Protein AF-A0A3E4GP93-F1 (afdb_monomer)

Structure (mmCIF, N/CA/C/O backbone):
data_AF-A0A3E4GP93-F1
#
_entry.id   AF-A0A3E4GP93-F1
#
loop_
_atom_site.group_PDB
_atom_site.id
_atom_site.type_symbol
_atom_site.label_atom_id
_atom_site.label_alt_id
_atom_site.label_comp_id
_atom_site.label_asym_id
_atom_site.label_entity_id
_atom_site.label_seq_id
_atom_site.pdbx_PDB_ins_code
_atom_site.Cartn_x
_atom_site.Cartn_y
_atom_site.Cartn_z
_atom_site.occupancy
_atom_site.B_iso_or_equiv
_atom_site.auth_seq_id
_atom_site.auth_comp_id
_atom_site.auth_asym_id
_atom_site.auth_atom_id
_atom_site.pdbx_PDB_model_num
ATOM 1 N N . MET A 1 1 ? 20.539 12.066 -4.540 1.00 48.91 1 MET A N 1
ATOM 2 C CA . MET A 1 1 ? 20.597 12.192 -6.010 1.00 48.91 1 MET A CA 1
ATOM 3 C C . MET A 1 1 ? 19.200 12.571 -6.482 1.00 48.91 1 MET A C 1
ATOM 5 O O . MET A 1 1 ? 18.353 11.714 -6.685 1.00 48.91 1 MET A O 1
ATOM 9 N N . SER A 1 2 ? 18.897 13.866 -6.437 1.00 42.44 2 SER A N 1
ATOM 10 C CA . SER A 1 2 ? 17.552 14.426 -6.623 1.00 42.44 2 SER A CA 1
ATOM 11 C C . SER A 1 2 ? 17.251 14.642 -8.110 1.00 42.44 2 SER A C 1
ATOM 13 O O . SER A 1 2 ? 18.160 14.913 -8.890 1.00 42.44 2 SER A O 1
ATOM 15 N N . ALA A 1 3 ? 15.974 14.540 -8.501 1.00 51.44 3 ALA A N 1
ATOM 16 C CA . ALA A 1 3 ? 15.493 14.617 -9.890 1.00 51.44 3 ALA A CA 1
ATOM 17 C C . ALA A 1 3 ? 15.992 15.847 -10.680 1.00 51.44 3 ALA A C 1
ATOM 19 O O . ALA A 1 3 ? 16.136 15.786 -11.900 1.00 51.44 3 ALA A O 1
ATOM 20 N N . SER A 1 4 ? 16.333 16.935 -9.987 1.00 55.56 4 SER A N 1
ATOM 21 C CA . SER A 1 4 ? 16.946 18.130 -10.572 1.00 55.56 4 SER A CA 1
ATOM 22 C C . SER A 1 4 ? 18.322 17.871 -11.202 1.00 55.56 4 SER A C 1
ATOM 24 O O . SER A 1 4 ? 18.637 18.466 -12.228 1.00 55.56 4 SER A O 1
ATOM 26 N N . GLN A 1 5 ? 19.127 16.952 -10.658 1.00 62.28 5 GLN A N 1
ATOM 27 C CA . GLN A 1 5 ? 20.460 16.628 -11.189 1.00 62.28 5 GLN A CA 1
ATOM 28 C C . GLN A 1 5 ? 20.389 15.836 -12.503 1.00 62.28 5 GLN A C 1
ATOM 30 O O . GLN A 1 5 ? 21.219 16.029 -13.389 1.00 62.28 5 GLN A O 1
ATOM 35 N N . ILE A 1 6 ? 19.358 14.998 -12.659 1.00 60.53 6 ILE A N 1
ATOM 36 C CA . ILE A 1 6 ? 19.115 14.207 -13.875 1.00 60.53 6 ILE A CA 1
ATOM 37 C C . ILE A 1 6 ? 18.751 15.136 -15.040 1.00 60.53 6 ILE A C 1
ATOM 39 O O . ILE A 1 6 ? 19.217 14.940 -16.160 1.00 60.53 6 ILE A O 1
ATOM 43 N N . MET A 1 7 ? 17.971 16.186 -14.765 1.00 60.59 7 MET A N 1
ATOM 44 C CA . MET A 1 7 ? 17.529 17.141 -15.783 1.00 60.59 7 MET A CA 1
ATOM 45 C C . MET A 1 7 ? 18.685 17.997 -16.318 1.00 60.59 7 MET A C 1
ATOM 47 O O . MET A 1 7 ? 18.758 18.250 -17.516 1.00 60.59 7 MET A O 1
ATOM 51 N N . ILE A 1 8 ? 19.635 18.373 -15.456 1.00 64.06 8 ILE A N 1
ATOM 5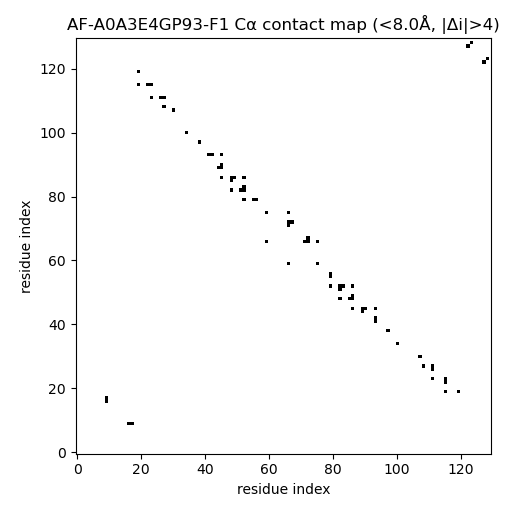2 C CA . ILE A 1 8 ? 20.819 19.155 -15.847 1.00 64.06 8 ILE A CA 1
ATOM 53 C C . ILE A 1 8 ? 21.776 18.312 -16.711 1.00 64.06 8 ILE A C 1
ATOM 55 O O . ILE A 1 8 ? 22.261 18.790 -17.737 1.00 64.06 8 ILE A O 1
ATOM 59 N N . MET A 1 9 ? 21.993 17.036 -16.362 1.00 58.12 9 MET A N 1
ATOM 60 C CA . MET A 1 9 ? 22.765 16.113 -17.209 1.00 58.12 9 MET A CA 1
ATOM 61 C C . MET A 1 9 ? 22.076 15.837 -18.555 1.00 58.12 9 MET A C 1
ATOM 63 O O . MET A 1 9 ? 22.752 15.783 -19.580 1.00 58.12 9 MET A O 1
ATOM 67 N N . ALA A 1 10 ? 20.745 15.723 -18.580 1.00 54.66 10 ALA A N 1
ATOM 68 C CA . ALA A 1 10 ? 19.983 15.466 -19.803 1.00 54.66 10 ALA A CA 1
ATOM 69 C C . ALA A 1 10 ? 20.086 16.598 -20.842 1.00 54.66 10 ALA A C 1
ATOM 71 O O . ALA A 1 10 ? 20.098 16.320 -22.038 1.00 54.66 10 ALA A O 1
ATOM 72 N N . PHE A 1 11 ? 20.214 17.859 -20.413 1.00 55.06 11 PHE A N 1
ATOM 73 C CA . PHE A 1 11 ? 20.343 19.002 -21.329 1.00 55.06 11 PHE A CA 1
ATOM 74 C C . PHE A 1 11 ? 21.732 19.150 -21.972 1.00 55.06 11 PHE A C 1
ATOM 76 O O . PHE A 1 11 ? 21.871 19.892 -22.940 1.00 55.06 11 PHE A O 1
ATOM 83 N N . THR A 1 12 ? 22.754 18.447 -21.473 1.00 52.09 12 THR A N 1
ATOM 84 C CA . THR A 1 12 ? 24.146 18.614 -21.941 1.00 52.09 12 THR A CA 1
ATOM 85 C C . THR A 1 12 ? 24.546 17.579 -23.001 1.00 52.09 12 THR A C 1
ATOM 87 O O . THR A 1 12 ? 25.579 17.713 -23.652 1.00 52.09 12 THR A O 1
ATOM 90 N N . ILE A 1 13 ? 23.734 16.540 -23.222 1.00 53.81 13 ILE A N 1
ATOM 91 C CA . ILE A 1 13 ? 24.113 15.397 -24.057 1.00 53.81 13 ILE A CA 1
ATOM 92 C C . ILE A 1 13 ? 23.205 15.352 -25.291 1.00 53.81 13 ILE A C 1
ATOM 94 O O . ILE A 1 13 ? 22.045 14.997 -25.176 1.00 53.81 13 ILE A O 1
ATOM 98 N N . ASN A 1 14 ? 23.751 15.764 -26.443 1.00 55.56 14 ASN A N 1
ATOM 99 C CA . ASN A 1 14 ? 23.386 15.501 -27.852 1.00 55.56 14 ASN A CA 1
ATOM 100 C C . ASN A 1 14 ? 21.971 14.968 -28.218 1.00 55.56 14 ASN A C 1
ATOM 102 O O . ASN A 1 14 ? 21.422 14.086 -27.572 1.00 55.56 14 ASN A O 1
ATOM 106 N N . PHE A 1 15 ? 21.454 15.354 -29.398 1.00 52.94 15 PHE A N 1
ATOM 107 C CA . PHE A 1 15 ? 20.185 14.901 -30.034 1.00 52.94 15 PHE A CA 1
ATOM 108 C C . PHE A 1 15 ? 19.886 13.380 -29.934 1.00 52.94 15 PHE A C 1
ATOM 110 O O . PHE A 1 15 ? 18.732 12.955 -29.926 1.00 52.94 15 PHE A O 1
ATOM 117 N N . LYS A 1 16 ? 20.930 12.556 -29.787 1.00 53.00 16 LYS A N 1
ATOM 118 C CA . LYS A 1 16 ? 20.879 11.106 -29.550 1.00 53.00 16 LYS A CA 1
ATOM 119 C C . LYS A 1 16 ? 20.292 10.721 -28.172 1.00 53.00 16 LYS A C 1
ATOM 121 O O . LYS A 1 16 ? 19.534 9.759 -28.102 1.00 53.00 16 LYS A O 1
ATOM 126 N N . CYS A 1 17 ? 20.554 11.468 -27.092 1.00 54.19 17 CYS A N 1
ATOM 127 C CA . CYS A 1 17 ? 19.912 11.239 -25.787 1.00 54.19 17 CYS A CA 1
ATOM 128 C C . CYS A 1 17 ? 18.444 11.669 -25.784 1.00 54.19 17 CYS A C 1
ATOM 130 O O . CYS A 1 17 ? 17.622 10.995 -25.167 1.00 54.19 17 CYS A O 1
ATOM 132 N N . ALA A 1 18 ? 18.091 12.729 -26.515 1.00 61.25 18 ALA A N 1
ATOM 133 C CA . ALA A 1 18 ? 16.710 13.202 -26.608 1.00 61.25 18 ALA A CA 1
ATOM 134 C C . ALA A 1 18 ? 15.753 12.105 -27.114 1.00 61.25 18 ALA A C 1
ATOM 136 O O . ALA A 1 18 ? 14.671 11.928 -26.560 1.00 61.25 18 ALA A O 1
ATOM 137 N N . LEU A 1 19 ? 16.170 11.302 -28.099 1.00 61.19 19 LEU A N 1
ATOM 138 C CA . LEU A 1 19 ? 15.347 10.221 -28.654 1.00 61.19 19 LEU A CA 1
ATOM 139 C C . LEU A 1 19 ? 15.160 9.051 -27.668 1.00 61.19 19 LEU A C 1
ATOM 141 O O . LEU A 1 19 ? 14.076 8.474 -27.584 1.00 61.19 19 LEU A O 1
ATOM 145 N N . VAL A 1 20 ? 16.174 8.761 -26.846 1.00 64.62 20 VAL A N 1
ATOM 146 C CA . VAL A 1 20 ? 16.075 7.787 -25.744 1.00 64.62 20 VAL A CA 1
ATOM 147 C C . VAL A 1 20 ? 15.072 8.264 -24.690 1.00 64.62 20 VAL A C 1
ATOM 149 O O . VAL A 1 20 ? 14.225 7.483 -24.257 1.00 64.62 20 VAL A O 1
ATOM 152 N N . PHE A 1 21 ? 15.098 9.550 -24.326 1.00 67.00 21 PHE A N 1
ATOM 153 C CA . PHE A 1 21 ? 14.121 10.132 -23.402 1.00 67.00 21 PHE A CA 1
ATOM 154 C C . PHE A 1 21 ? 12.689 10.076 -23.952 1.00 67.00 21 PHE A C 1
ATOM 156 O O . PHE A 1 21 ? 11.773 9.741 -23.202 1.00 67.00 21 PHE A O 1
ATOM 163 N N . VAL A 1 22 ? 12.490 10.313 -25.253 1.00 71.75 22 VAL A N 1
ATOM 164 C CA . VAL A 1 22 ? 11.164 10.254 -25.900 1.00 71.75 22 VAL A CA 1
ATOM 165 C C . VAL A 1 22 ? 10.509 8.872 -25.779 1.00 71.75 22 VAL A C 1
ATOM 167 O O . VAL A 1 22 ? 9.287 8.798 -25.706 1.00 71.75 22 VAL A O 1
ATOM 170 N N . VAL A 1 23 ? 11.283 7.783 -25.704 1.00 70.62 23 VAL A N 1
ATOM 171 C CA . VAL A 1 23 ? 10.751 6.417 -25.522 1.00 70.62 23 VAL A CA 1
ATOM 172 C C . VAL A 1 23 ? 10.730 5.995 -24.047 1.00 70.62 23 VAL A C 1
ATOM 174 O O . VAL A 1 23 ? 9.778 5.353 -23.601 1.00 70.62 23 VAL A O 1
ATOM 177 N N . ALA A 1 24 ? 11.743 6.376 -23.265 1.00 72.81 24 ALA A N 1
ATOM 178 C CA . ALA A 1 24 ? 11.837 6.034 -21.844 1.00 72.81 24 ALA A CA 1
ATOM 179 C C . ALA A 1 24 ? 10.717 6.672 -21.011 1.00 72.81 24 ALA A C 1
ATOM 181 O O . ALA A 1 24 ? 10.131 6.014 -20.151 1.00 72.81 24 ALA A O 1
ATOM 182 N N . ILE A 1 25 ? 10.411 7.947 -21.273 1.00 76.69 25 ILE A N 1
ATOM 183 C CA . ILE A 1 25 ? 9.404 8.715 -20.532 1.00 76.69 25 ILE A CA 1
ATOM 184 C C . ILE A 1 25 ? 8.017 8.064 -20.618 1.00 76.69 25 ILE A C 1
ATOM 186 O O . ILE A 1 25 ? 7.464 7.765 -19.560 1.00 76.69 25 ILE A O 1
ATOM 190 N N . PRO A 1 26 ? 7.440 7.791 -21.807 1.00 80.75 26 PRO A N 1
ATOM 191 C CA . PRO A 1 26 ? 6.123 7.167 -21.885 1.00 80.75 26 PRO A CA 1
ATOM 192 C C . PRO A 1 26 ? 6.109 5.757 -21.287 1.00 80.75 26 PRO A C 1
ATOM 194 O O . PRO A 1 26 ? 5.128 5.386 -20.649 1.00 80.75 26 PRO A O 1
ATOM 197 N N . LEU A 1 27 ? 7.197 4.991 -21.412 1.00 79.00 27 LEU A N 1
ATOM 198 C CA . LEU A 1 27 ? 7.285 3.656 -20.820 1.00 79.00 27 LEU A CA 1
ATOM 199 C C . LEU A 1 27 ? 7.222 3.696 -19.284 1.00 79.00 27 LEU A C 1
ATOM 201 O O . LEU A 1 27 ? 6.450 2.955 -18.672 1.00 79.00 27 LEU A O 1
ATOM 205 N N . LEU A 1 28 ? 7.990 4.593 -18.659 1.00 78.00 28 LEU A N 1
ATOM 206 C CA . LEU A 1 28 ? 7.932 4.808 -17.212 1.00 78.00 28 LEU A CA 1
ATOM 207 C C . LEU A 1 28 ? 6.572 5.363 -16.784 1.00 78.00 28 LEU A C 1
ATOM 209 O O . LEU A 1 28 ? 6.023 4.928 -15.773 1.00 78.00 28 LEU A O 1
ATOM 213 N N . PHE A 1 29 ? 6.004 6.278 -17.569 1.00 83.94 29 PHE A N 1
ATOM 214 C CA . PHE A 1 29 ? 4.704 6.879 -17.291 1.00 83.94 29 PHE A CA 1
ATOM 215 C C . PHE A 1 29 ? 3.589 5.826 -17.237 1.00 83.94 29 PHE A C 1
ATOM 217 O O . PHE A 1 29 ? 2.809 5.808 -16.285 1.00 83.94 29 PHE A O 1
ATOM 224 N N . VAL A 1 30 ? 3.560 4.892 -18.194 1.00 86.31 30 VAL A N 1
ATOM 225 C CA . VAL A 1 30 ? 2.607 3.769 -18.201 1.00 86.31 30 VAL A CA 1
ATOM 226 C C . VAL A 1 30 ? 2.779 2.889 -16.962 1.00 86.31 30 VAL A C 1
ATOM 228 O O . VAL A 1 30 ? 1.789 2.544 -16.316 1.00 86.31 30 VAL A O 1
ATOM 231 N N . GLY A 1 31 ? 4.018 2.563 -16.584 1.00 84.25 31 GLY A N 1
ATOM 232 C CA . GLY A 1 31 ? 4.286 1.756 -15.393 1.00 84.25 31 GLY A CA 1
ATOM 233 C C . GLY A 1 31 ? 3.830 2.425 -14.094 1.00 84.25 31 GLY A C 1
ATOM 234 O O . GLY A 1 31 ? 3.201 1.785 -13.251 1.00 84.25 31 GLY A O 1
ATOM 235 N N . VAL A 1 32 ? 4.080 3.728 -13.951 1.00 84.75 32 VAL A N 1
ATOM 236 C CA . VAL A 1 32 ? 3.645 4.508 -12.783 1.00 84.75 32 VAL A CA 1
ATOM 237 C C . VAL A 1 32 ? 2.120 4.612 -12.725 1.00 84.75 32 VAL A C 1
ATOM 239 O O . VAL A 1 32 ? 1.543 4.404 -11.658 1.00 84.75 32 VAL A O 1
ATOM 242 N N . ILE A 1 33 ? 1.448 4.861 -13.856 1.00 88.75 33 ILE A N 1
ATOM 243 C CA . ILE A 1 33 ? -0.022 4.862 -13.920 1.00 88.75 33 ILE A CA 1
ATOM 244 C C . ILE A 1 33 ? -0.580 3.507 -13.495 1.00 88.75 33 ILE A C 1
ATOM 246 O O . ILE A 1 33 ? -1.497 3.461 -12.678 1.00 88.75 33 ILE A O 1
ATOM 250 N N . PHE A 1 34 ? -0.015 2.411 -14.001 1.00 86.50 34 PHE A N 1
ATOM 251 C CA . PHE A 1 34 ? -0.457 1.067 -13.643 1.00 86.50 34 PHE A CA 1
ATOM 252 C C . PHE A 1 34 ? -0.365 0.822 -12.130 1.00 86.50 34 PHE A C 1
ATOM 254 O O . PHE A 1 34 ? -1.329 0.372 -11.513 1.00 86.50 34 PHE A O 1
ATOM 261 N N . ILE A 1 35 ? 0.756 1.202 -11.508 1.00 85.25 35 ILE A N 1
ATOM 262 C CA . ILE A 1 35 ? 0.945 1.090 -10.055 1.00 85.25 35 ILE A CA 1
ATOM 263 C C . ILE A 1 35 ? -0.077 1.944 -9.300 1.00 85.25 35 ILE A C 1
ATOM 265 O O . ILE A 1 35 ? -0.690 1.470 -8.344 1.00 85.25 35 ILE A O 1
ATOM 269 N N . MET A 1 36 ? -0.294 3.191 -9.725 1.00 86.19 36 MET A N 1
ATOM 270 C CA . MET A 1 36 ? -1.259 4.084 -9.079 1.00 86.19 36 MET A CA 1
ATOM 271 C C . MET A 1 36 ? -2.687 3.543 -9.161 1.00 86.19 36 MET A C 1
ATOM 273 O O . MET A 1 36 ? -3.401 3.558 -8.158 1.00 86.19 36 MET A O 1
ATOM 277 N N . LEU A 1 37 ? -3.094 3.018 -10.320 1.00 88.12 37 LEU A N 1
ATOM 278 C CA . LEU A 1 37 ? -4.427 2.448 -10.520 1.00 88.12 37 LEU A CA 1
ATOM 279 C C . LEU A 1 37 ? -4.701 1.246 -9.611 1.00 88.12 37 LEU A C 1
ATOM 281 O O . LEU A 1 37 ? -5.851 1.032 -9.242 1.00 88.12 37 LEU A O 1
ATOM 285 N N . VAL A 1 38 ? -3.673 0.488 -9.222 1.00 85.75 38 VAL A N 1
ATOM 286 C CA . VAL A 1 38 ? -3.812 -0.660 -8.313 1.00 85.75 38 VAL A CA 1
ATOM 287 C C . VAL A 1 38 ? -3.697 -0.240 -6.845 1.00 85.75 38 VAL A C 1
ATOM 289 O O . VAL A 1 38 ? -4.528 -0.635 -6.025 1.00 85.75 38 VAL A O 1
ATOM 292 N N . SER A 1 39 ? -2.709 0.587 -6.496 1.00 84.19 39 SER A N 1
ATOM 293 C CA . SER A 1 39 ? -2.453 0.988 -5.106 1.00 84.19 39 SER A CA 1
ATOM 294 C C . SER A 1 39 ? -3.546 1.883 -4.533 1.00 84.19 39 SER A C 1
ATOM 296 O O . SER A 1 39 ? -4.024 1.640 -3.426 1.00 84.19 39 SER A O 1
ATOM 298 N N . ILE A 1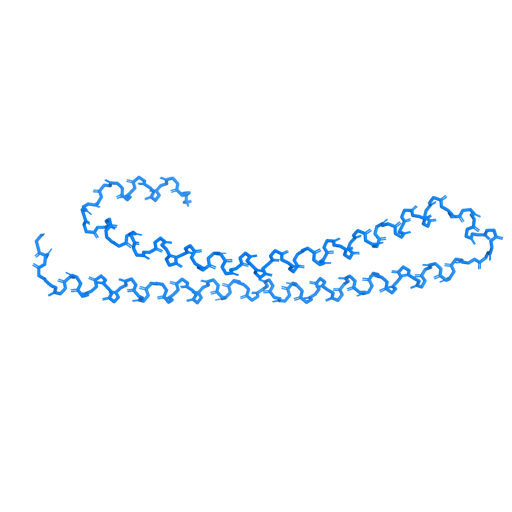 40 ? -3.975 2.911 -5.272 1.00 88.75 40 ILE A N 1
ATOM 299 C CA . ILE A 1 40 ? -4.951 3.897 -4.784 1.00 88.75 40 ILE A CA 1
ATOM 300 C C . ILE A 1 40 ? -6.263 3.245 -4.311 1.00 88.75 40 ILE A C 1
ATOM 302 O O . ILE A 1 40 ? -6.685 3.537 -3.188 1.00 88.75 40 ILE A O 1
ATOM 306 N N . PRO A 1 41 ? -6.939 2.371 -5.087 1.00 89.69 41 PRO A N 1
ATOM 307 C CA . PRO A 1 41 ? -8.178 1.753 -4.619 1.00 89.69 41 PRO A CA 1
ATOM 308 C C . PRO A 1 41 ? -7.957 0.823 -3.421 1.00 89.69 41 PRO A C 1
ATOM 310 O O . PRO A 1 41 ? -8.841 0.715 -2.572 1.00 89.69 41 PRO A O 1
ATOM 313 N N . LEU A 1 42 ? -6.792 0.179 -3.315 1.00 87.50 42 LEU A N 1
ATOM 314 C CA . LEU A 1 42 ? -6.449 -0.667 -2.173 1.00 87.50 42 LEU A CA 1
ATOM 315 C C . LEU A 1 42 ? -6.323 0.147 -0.882 1.00 87.50 42 LEU A C 1
ATOM 317 O O . LEU A 1 42 ? -6.961 -0.179 0.119 1.00 87.50 42 LEU A O 1
ATOM 321 N N . PHE A 1 43 ? -5.568 1.245 -0.927 1.00 86.94 43 PHE A N 1
ATOM 322 C CA . PHE A 1 43 ? -5.422 2.146 0.215 1.00 86.94 43 PHE A CA 1
ATOM 323 C C . PHE A 1 43 ? -6.746 2.818 0.594 1.00 86.94 43 PHE A C 1
ATOM 325 O O . PHE A 1 43 ? -7.028 2.967 1.781 1.00 86.94 43 PHE A O 1
ATOM 332 N N . LYS A 1 44 ? -7.612 3.138 -0.379 1.00 91.19 44 LYS A N 1
ATOM 333 C CA . LYS A 1 44 ? -8.968 3.641 -0.096 1.00 91.19 44 LYS A CA 1
ATOM 334 C C . LYS A 1 44 ? -9.821 2.646 0.695 1.00 91.19 44 LYS A C 1
ATOM 336 O O . LYS A 1 44 ? -10.549 3.062 1.590 1.00 91.19 44 LYS A O 1
ATOM 341 N N . LYS A 1 45 ? -9.733 1.340 0.408 1.00 90.50 45 LYS A N 1
ATOM 342 C CA . LYS A 1 45 ? -10.465 0.310 1.172 1.00 90.50 45 LYS A CA 1
ATOM 343 C C . LYS A 1 45 ? -10.005 0.240 2.628 1.00 90.50 45 LYS A C 1
ATOM 345 O O . LYS A 1 45 ? -10.837 0.118 3.520 1.00 90.50 45 LYS A O 1
ATOM 350 N N . VAL A 1 46 ? -8.697 0.344 2.861 1.00 91.81 46 VAL A N 1
ATOM 351 C CA . VAL A 1 46 ? -8.122 0.394 4.214 1.00 91.81 46 VAL A CA 1
ATOM 352 C C . VAL A 1 46 ? -8.588 1.644 4.960 1.00 91.81 46 VAL A C 1
ATOM 354 O O . VAL A 1 46 ? -9.016 1.536 6.105 1.00 91.81 46 VAL A O 1
ATOM 357 N N . GLN A 1 47 ? -8.565 2.810 4.306 1.00 91.25 47 GLN A N 1
ATOM 358 C CA . GLN A 1 47 ? -9.052 4.063 4.896 1.00 91.25 47 GLN A CA 1
ATOM 359 C C . GLN A 1 47 ? -10.534 3.972 5.282 1.00 91.25 47 GLN A C 1
ATOM 361 O O . GLN A 1 47 ? -10.874 4.258 6.421 1.00 91.25 47 GLN A O 1
ATOM 366 N N . ALA A 1 48 ? -11.398 3.466 4.398 1.00 93.00 48 ALA A N 1
ATOM 367 C CA . ALA A 1 48 ? -12.821 3.304 4.706 1.00 93.00 48 ALA A CA 1
ATOM 368 C C . ALA A 1 48 ? -13.077 2.348 5.891 1.00 93.00 48 ALA A C 1
ATOM 370 O O . ALA A 1 48 ? -13.981 2.573 6.696 1.00 93.00 48 ALA A O 1
ATOM 371 N N . ALA A 1 49 ? -12.282 1.281 6.020 1.00 89.94 49 ALA A N 1
ATOM 372 C CA . ALA A 1 49 ? -12.365 0.374 7.164 1.00 89.94 49 ALA A CA 1
ATOM 373 C C . ALA A 1 49 ? -11.886 1.041 8.469 1.00 89.94 49 ALA A C 1
ATOM 375 O O . ALA A 1 49 ? -12.505 0.845 9.514 1.00 89.94 49 ALA A O 1
ATOM 376 N N . LEU A 1 50 ? -10.837 1.868 8.407 1.00 92.00 50 LEU A N 1
ATOM 377 C CA . LEU A 1 50 ? -10.377 2.696 9.528 1.00 92.00 50 LEU A CA 1
ATOM 378 C C . LEU A 1 50 ? -11.445 3.700 9.968 1.00 92.00 50 LEU A C 1
ATOM 380 O O . LEU A 1 50 ? -11.730 3.807 11.161 1.00 92.00 50 LEU A O 1
ATOM 384 N N . ASP A 1 51 ? -12.074 4.394 9.023 1.00 94.12 51 ASP A N 1
ATOM 385 C CA . ASP A 1 51 ? -13.143 5.358 9.302 1.00 94.12 51 ASP A CA 1
ATOM 386 C C . ASP A 1 51 ? -14.331 4.683 10.000 1.00 94.12 51 ASP A C 1
ATOM 388 O O . ASP A 1 51 ? -14.889 5.221 10.955 1.00 94.12 51 ASP A O 1
ATOM 392 N N . ARG A 1 52 ? -14.674 3.452 9.596 1.00 91.38 52 ARG A N 1
ATOM 393 C CA . ARG A 1 52 ? -15.716 2.661 10.264 1.00 91.38 52 ARG A CA 1
ATOM 394 C C . ARG A 1 52 ? -15.348 2.322 11.709 1.00 91.38 52 ARG A C 1
ATOM 396 O O . ARG A 1 52 ? -16.159 2.550 12.603 1.00 91.38 52 ARG A O 1
ATOM 403 N N . VAL A 1 53 ? -14.145 1.795 11.944 1.00 91.94 53 VAL A N 1
ATOM 404 C CA . VAL A 1 53 ? -13.679 1.424 13.294 1.00 91.94 53 VAL A CA 1
ATOM 405 C C . VAL A 1 53 ? -13.625 2.652 14.203 1.00 91.94 53 VAL A C 1
ATOM 407 O O . VAL A 1 53 ? -14.146 2.621 15.313 1.00 91.94 53 VAL A O 1
ATOM 410 N N . THR A 1 54 ? -13.054 3.756 13.720 1.00 91.69 54 THR A N 1
ATOM 411 C CA . THR A 1 54 ? -12.954 5.006 14.489 1.00 91.69 54 THR A CA 1
ATOM 412 C C . THR A 1 54 ? -14.317 5.654 14.749 1.00 91.69 54 THR A C 1
ATOM 414 O O . THR A 1 54 ? -14.520 6.229 15.822 1.00 91.69 54 THR A O 1
ATOM 417 N N . GLY A 1 55 ? -15.267 5.530 13.815 1.00 92.19 55 GLY A N 1
ATOM 418 C CA . GLY A 1 55 ? -16.662 5.929 13.997 1.00 92.19 55 GLY A CA 1
ATOM 419 C C . GLY A 1 55 ? -17.337 5.151 15.126 1.00 92.19 55 GLY A C 1
ATOM 420 O O . GLY A 1 55 ? -17.825 5.765 16.076 1.00 92.19 55 GLY A O 1
ATOM 421 N N . LEU A 1 56 ? -17.253 3.816 15.083 1.00 89.12 56 LEU A N 1
ATOM 422 C CA . LEU A 1 56 ? -17.729 2.935 16.154 1.00 89.12 56 LEU A CA 1
ATOM 423 C C . LEU A 1 56 ? -17.092 3.298 17.500 1.00 89.12 56 LEU A C 1
ATOM 425 O O . LEU A 1 56 ? -17.799 3.428 18.495 1.00 89.12 56 LEU A O 1
ATOM 429 N N . THR A 1 57 ? -15.777 3.523 17.561 1.00 89.62 57 THR A N 1
ATOM 430 C CA . THR A 1 57 ? -15.121 3.945 18.811 1.00 89.62 57 THR A CA 1
ATOM 431 C C . THR A 1 57 ? -15.715 5.247 19.350 1.00 89.62 57 THR A C 1
ATOM 433 O O . THR A 1 57 ? -16.019 5.337 20.538 1.00 89.62 57 THR A O 1
ATOM 436 N N . ARG A 1 58 ? -15.901 6.264 18.500 1.00 91.50 58 ARG A N 1
ATOM 437 C CA . ARG A 1 58 ? -16.449 7.568 18.911 1.00 91.50 58 ARG A CA 1
ATOM 438 C C . ARG A 1 58 ? -17.877 7.471 19.427 1.00 91.50 58 ARG A C 1
ATOM 440 O O . ARG A 1 58 ? -18.202 8.107 20.433 1.00 91.50 58 ARG A O 1
ATOM 447 N N . GLU A 1 59 ? -18.709 6.699 18.743 1.00 88.94 59 GLU A N 1
ATOM 448 C CA . GLU A 1 59 ? -20.107 6.496 19.106 1.00 88.94 59 GLU A CA 1
ATOM 449 C C . GLU A 1 59 ? -20.214 5.756 20.444 1.00 88.94 59 GLU A C 1
ATOM 451 O O . GLU A 1 59 ? -20.896 6.225 21.356 1.00 88.94 59 GLU A O 1
ATOM 456 N N . ASN A 1 60 ? -19.418 4.698 20.623 1.00 86.69 60 ASN A N 1
ATOM 457 C CA . ASN A 1 60 ? -19.351 3.952 21.876 1.00 86.69 60 ASN A CA 1
ATOM 458 C C . ASN A 1 60 ? -18.820 4.793 23.047 1.00 86.69 60 ASN A C 1
ATOM 460 O O . ASN A 1 60 ? -19.363 4.721 24.146 1.00 86.69 60 ASN A O 1
ATOM 464 N N . LEU A 1 61 ? -17.806 5.639 22.830 1.00 87.88 61 LEU A N 1
ATOM 465 C CA . LEU A 1 61 ? -17.272 6.524 23.874 1.00 87.88 61 LEU A CA 1
ATOM 466 C C . LEU A 1 61 ? -18.266 7.620 24.277 1.00 87.88 61 LEU A C 1
ATOM 468 O O . LEU A 1 61 ? -18.433 7.902 25.463 1.00 87.88 61 LEU A O 1
ATOM 472 N N . THR A 1 62 ? -18.950 8.228 23.307 1.00 89.62 62 THR A N 1
ATOM 473 C CA . THR A 1 62 ? -19.924 9.301 23.572 1.00 89.62 62 THR A CA 1
ATOM 474 C C . THR A 1 62 ? -21.205 8.737 24.201 1.00 89.62 62 THR A C 1
ATOM 476 O O . THR A 1 62 ? -21.771 9.329 25.123 1.00 89.62 62 THR A O 1
ATOM 479 N N . GLY A 1 63 ? -21.632 7.557 23.745 1.00 87.06 63 GLY A N 1
ATOM 480 C CA . GLY A 1 63 ? -22.803 6.820 24.214 1.00 87.06 63 GLY A CA 1
ATOM 481 C C . GLY A 1 63 ? -22.534 5.870 25.381 1.00 87.06 63 GLY A C 1
ATOM 482 O O . GLY A 1 63 ? -23.442 5.141 25.769 1.00 87.06 63 GLY A O 1
ATOM 483 N N . VAL A 1 64 ? -21.338 5.880 25.982 1.00 90.56 64 VAL A N 1
ATOM 484 C CA . VAL A 1 64 ? -20.929 4.876 26.985 1.00 90.56 64 VAL A CA 1
ATOM 485 C C . VAL A 1 64 ? -21.913 4.771 28.152 1.00 90.56 64 VAL A C 1
ATOM 487 O O . VAL A 1 64 ? -22.216 3.681 28.623 1.00 90.56 64 VAL A O 1
ATOM 490 N N . ARG A 1 65 ? -22.495 5.895 28.592 1.00 91.12 65 ARG A N 1
ATOM 491 C CA . ARG A 1 65 ? -23.514 5.903 29.657 1.00 91.12 65 ARG A CA 1
ATOM 492 C C . ARG A 1 65 ? -24.807 5.198 29.240 1.00 91.12 65 ARG A C 1
ATOM 494 O O . ARG A 1 65 ? -25.426 4.556 30.077 1.00 91.12 65 ARG A O 1
ATOM 501 N N . VAL A 1 66 ? -25.190 5.300 27.969 1.00 89.81 66 VAL A N 1
ATOM 502 C CA . VAL A 1 66 ? -26.380 4.647 27.405 1.00 89.81 66 VAL A CA 1
ATOM 503 C C . VAL A 1 66 ? -26.133 3.148 27.264 1.00 89.81 66 VAL A C 1
ATOM 505 O O . VAL A 1 66 ? -26.953 2.360 27.714 1.00 89.81 66 VAL A O 1
ATOM 508 N N . ILE A 1 67 ? -24.972 2.747 26.740 1.00 88.94 67 ILE A N 1
ATOM 509 C CA . ILE A 1 67 ? -24.593 1.330 26.602 1.00 88.94 67 ILE A CA 1
ATOM 510 C C . ILE A 1 67 ? -24.623 0.629 27.965 1.00 88.94 67 ILE A C 1
ATOM 512 O O . ILE A 1 67 ? -25.230 -0.432 28.099 1.00 88.94 67 ILE A O 1
ATOM 516 N N . ARG A 1 68 ? -24.052 1.273 28.993 1.00 88.62 68 ARG A N 1
ATOM 517 C CA . ARG A 1 68 ? -24.074 0.778 30.378 1.00 88.62 68 ARG A CA 1
ATOM 518 C C . ARG A 1 68 ? -25.480 0.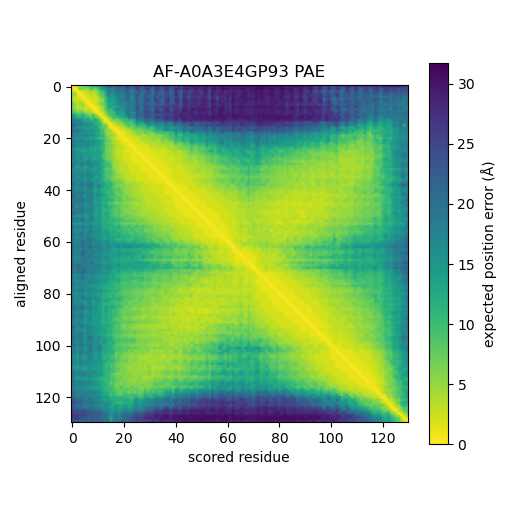735 30.974 1.00 88.62 68 ARG A C 1
ATOM 520 O O . ARG A 1 68 ? -25.806 -0.209 31.682 1.00 88.62 68 ARG A O 1
ATOM 527 N N . ALA A 1 69 ? -26.323 1.732 30.691 1.00 91.12 69 ALA A N 1
ATOM 528 C CA . ALA A 1 69 ? -27.701 1.774 31.187 1.00 91.12 69 ALA A CA 1
ATOM 529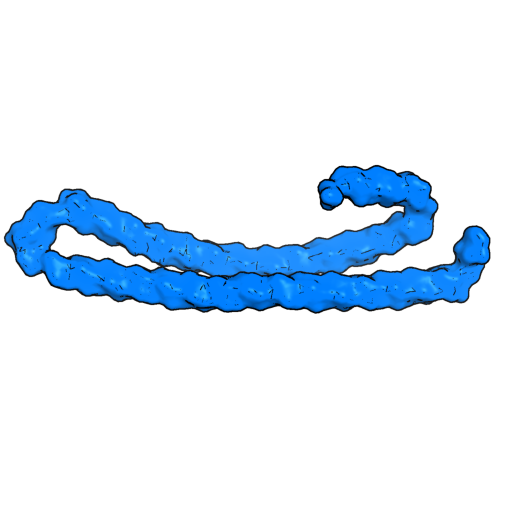 C C . ALA A 1 69 ? -28.575 0.630 30.642 1.00 91.12 69 ALA A C 1
ATOM 531 O O . ALA A 1 69 ? -29.549 0.254 31.288 1.00 91.12 69 ALA A O 1
ATOM 532 N N . PHE A 1 70 ? -28.213 0.066 29.486 1.00 91.12 70 PHE A N 1
ATOM 533 C CA . PHE A 1 70 ? -28.867 -1.102 28.892 1.00 91.12 70 PHE A CA 1
ATOM 534 C C . PHE A 1 70 ? -28.065 -2.411 29.056 1.00 91.12 70 PH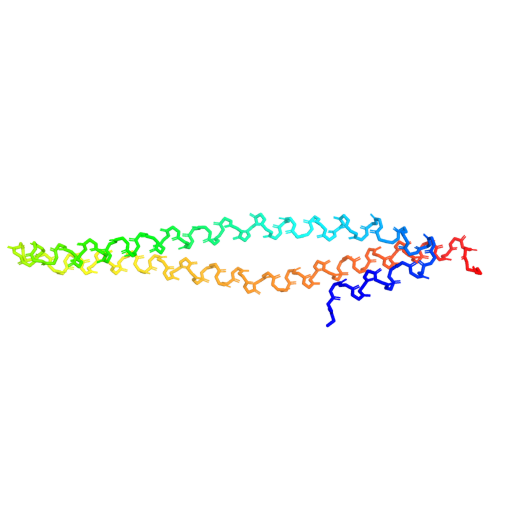E A C 1
ATOM 536 O O . PHE A 1 70 ? -28.476 -3.425 28.498 1.00 91.12 70 PHE A O 1
ATOM 543 N N . CYS A 1 71 ? -26.945 -2.409 29.795 1.00 88.31 71 CYS A N 1
ATOM 544 C CA . CYS A 1 71 ? -26.042 -3.560 29.974 1.00 88.31 71 CYS A CA 1
ATOM 545 C C . CYS A 1 71 ? -25.567 -4.200 28.651 1.00 88.31 71 CYS A C 1
ATOM 547 O O . CYS A 1 71 ? -25.477 -5.421 28.543 1.00 88.31 71 CYS A O 1
ATOM 549 N N . ARG A 1 72 ? -25.290 -3.382 27.622 1.00 89.94 72 ARG A N 1
ATOM 550 C CA . ARG A 1 72 ? -24.887 -3.843 26.274 1.00 89.94 72 ARG A CA 1
ATOM 551 C C . ARG A 1 72 ? -23.383 -3.714 26.009 1.00 89.94 72 ARG A C 1
ATOM 553 O O . ARG A 1 72 ? -22.971 -3.622 24.854 1.00 89.94 72 ARG A O 1
ATOM 560 N N . GLU A 1 73 ? -22.549 -3.672 27.051 1.00 89.62 73 GLU A N 1
ATOM 561 C CA . GLU A 1 73 ? -21.095 -3.521 26.886 1.00 89.62 73 GLU A CA 1
ATOM 562 C C . GLU A 1 73 ? -20.468 -4.654 26.057 1.00 89.62 73 GLU A C 1
ATOM 564 O O . GLU A 1 73 ? -19.714 -4.372 25.129 1.00 89.62 73 GLU A O 1
ATOM 569 N N . GLU A 1 74 ? -20.800 -5.919 26.336 1.00 90.38 74 GLU A N 1
ATOM 570 C CA . GLU A 1 74 ? -20.230 -7.064 25.602 1.00 90.38 74 GLU A CA 1
ATOM 571 C C . GLU A 1 74 ? -20.619 -7.070 24.117 1.00 90.38 74 GLU A C 1
ATOM 573 O O . GLU A 1 74 ? -19.790 -7.376 23.261 1.00 90.38 74 GLU A O 1
ATOM 578 N N . GLU A 1 75 ? -21.859 -6.692 23.797 1.00 89.19 75 GLU A N 1
ATOM 579 C CA . GLU A 1 75 ? -22.349 -6.617 22.415 1.00 89.19 75 GLU A CA 1
ATOM 580 C C . GLU A 1 75 ? -21.577 -5.555 21.614 1.00 89.19 75 GLU A C 1
ATOM 582 O O . GLU A 1 75 ? -21.100 -5.829 20.512 1.00 89.19 75 GLU A O 1
ATOM 587 N N . SER A 1 76 ? -21.368 -4.378 22.212 1.00 86.50 76 SER A N 1
ATOM 588 C CA . SER A 1 76 ? -20.568 -3.284 21.647 1.00 86.50 76 SER A CA 1
ATOM 589 C C . SER A 1 76 ? -19.101 -3.681 21.426 1.00 86.50 76 SER A C 1
ATOM 591 O O . SER A 1 76 ? -18.529 -3.408 20.366 1.00 86.50 76 SER A O 1
ATOM 593 N N . VAL A 1 77 ? -18.491 -4.372 22.397 1.00 89.12 77 VAL A N 1
ATOM 594 C CA . VAL A 1 77 ? -17.108 -4.864 22.284 1.00 89.12 77 VAL A CA 1
ATOM 595 C C . VAL A 1 77 ? -16.985 -5.887 21.156 1.00 89.12 77 VAL A C 1
ATOM 597 O O . VAL A 1 77 ? -16.057 -5.792 20.354 1.00 89.12 77 VAL A O 1
ATOM 600 N N . ASN A 1 78 ? -17.934 -6.817 21.039 1.00 92.06 78 ASN A N 1
ATOM 601 C CA . ASN A 1 78 ? -17.940 -7.807 19.964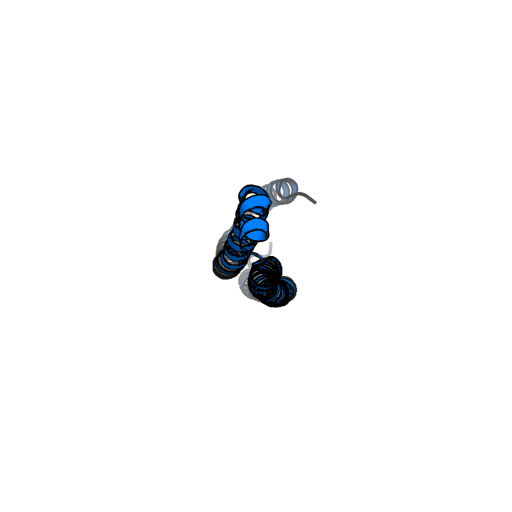 1.00 92.06 78 ASN A CA 1
ATOM 602 C C . ASN A 1 78 ? -18.082 -7.145 18.578 1.00 92.06 78 ASN A C 1
ATOM 604 O O . ASN A 1 78 ? -17.355 -7.473 17.641 1.00 92.06 78 ASN A O 1
ATOM 608 N N . GLU A 1 79 ? -18.964 -6.152 18.440 1.00 89.50 79 GLU A N 1
ATOM 609 C CA . GLU A 1 79 ? -19.138 -5.412 17.184 1.00 89.50 79 GLU A CA 1
ATOM 610 C C . GLU A 1 79 ? -17.874 -4.620 16.785 1.00 89.50 79 GLU A C 1
ATOM 612 O O . GLU A 1 79 ? -17.485 -4.574 15.605 1.00 89.50 79 GLU A O 1
ATOM 617 N N . PHE A 1 80 ? -17.178 -4.053 17.777 1.00 90.00 80 PHE A N 1
ATOM 618 C CA . PHE A 1 80 ? -15.873 -3.427 17.591 1.00 90.00 80 PHE A CA 1
ATOM 619 C C . PHE A 1 80 ? -14.804 -4.444 17.166 1.00 90.00 80 PHE A C 1
ATOM 621 O O . PHE A 1 80 ? -14.084 -4.192 16.196 1.00 90.00 80 PHE A O 1
ATOM 628 N N . GLU A 1 81 ? -14.715 -5.604 17.825 1.00 92.44 81 GLU A N 1
ATOM 629 C CA . GLU A 1 81 ? -13.751 -6.656 17.482 1.00 92.44 81 GLU A CA 1
ATOM 630 C C . GLU A 1 81 ? -13.941 -7.184 16.059 1.00 92.44 81 GLU A C 1
ATOM 632 O O . GLU A 1 81 ? -12.959 -7.350 15.328 1.00 92.44 81 GLU A O 1
ATOM 637 N N . ILE A 1 82 ? -15.186 -7.401 15.627 1.00 92.56 82 ILE A N 1
ATOM 638 C CA . ILE A 1 82 ? -15.498 -7.837 14.260 1.00 92.56 82 ILE A CA 1
ATOM 639 C C . ILE A 1 82 ? -14.989 -6.802 13.247 1.00 92.56 82 ILE A C 1
ATOM 641 O O . ILE A 1 82 ? -14.302 -7.152 12.278 1.00 92.56 82 ILE A O 1
ATOM 645 N N . SER A 1 83 ? -15.275 -5.519 13.485 1.00 89.81 83 SER A N 1
ATOM 646 C CA . SER A 1 83 ? -14.857 -4.425 12.599 1.00 89.81 83 SER A CA 1
ATOM 647 C C . SER A 1 83 ? -13.334 -4.253 12.576 1.00 89.81 83 SER A C 1
ATOM 649 O O . SER A 1 83 ? -12.738 -4.100 11.506 1.00 89.81 83 SER A O 1
ATOM 651 N N . ASN A 1 84 ? -12.685 -4.343 13.737 1.00 91.62 84 ASN A N 1
ATOM 652 C CA . ASN A 1 84 ? -11.235 -4.250 13.862 1.00 91.62 84 ASN A CA 1
ATOM 653 C C . ASN A 1 84 ? -10.529 -5.446 13.203 1.00 91.62 84 ASN A C 1
ATOM 655 O O . ASN A 1 84 ? -9.537 -5.278 12.498 1.00 91.62 84 ASN A O 1
ATOM 659 N N . THR A 1 85 ? -11.073 -6.656 13.345 1.00 92.88 85 THR A N 1
ATOM 660 C CA . THR A 1 85 ? -10.540 -7.859 12.690 1.00 92.88 85 THR A CA 1
ATOM 661 C C . THR A 1 85 ? -10.627 -7.750 11.168 1.00 92.88 85 THR A C 1
ATOM 663 O O . THR A 1 85 ? -9.685 -8.124 10.463 1.00 92.88 85 THR A O 1
ATOM 666 N N . ALA A 1 86 ? -11.730 -7.212 10.639 1.00 91.12 86 ALA A N 1
ATOM 667 C CA . ALA A 1 86 ? -11.873 -6.947 9.209 1.00 91.12 86 ALA A CA 1
ATOM 668 C C . ALA A 1 86 ? -10.835 -5.925 8.711 1.00 91.12 86 ALA A C 1
ATOM 670 O O . ALA A 1 86 ? -10.204 -6.147 7.673 1.00 91.12 86 ALA A O 1
ATOM 671 N N . LEU A 1 87 ? -10.604 -4.850 9.472 1.00 91.38 87 LEU A N 1
ATOM 672 C CA . LEU A 1 87 ? -9.565 -3.865 9.177 1.00 91.38 87 LEU A CA 1
ATOM 673 C C . LEU A 1 87 ? -8.162 -4.488 9.190 1.00 91.38 87 LEU A C 1
ATOM 675 O O . LEU A 1 87 ? -7.389 -4.261 8.261 1.00 91.38 87 LEU A O 1
ATOM 679 N N . THR A 1 88 ? -7.832 -5.294 10.200 1.00 92.19 88 THR A N 1
ATOM 680 C CA . THR A 1 88 ? -6.531 -5.973 10.298 1.00 92.19 88 THR A CA 1
ATOM 681 C C . THR A 1 88 ? -6.289 -6.896 9.107 1.00 92.19 88 THR A C 1
ATOM 683 O O . THR A 1 88 ? -5.234 -6.814 8.481 1.00 92.19 88 THR A O 1
ATOM 686 N N . LYS A 1 89 ? -7.278 -7.715 8.722 1.00 93.00 89 LYS A N 1
ATOM 687 C CA . LYS A 1 89 ? -7.174 -8.595 7.543 1.00 93.00 89 LYS A CA 1
ATOM 688 C C . LYS A 1 89 ? -6.971 -7.807 6.249 1.00 93.00 89 LYS A C 1
ATOM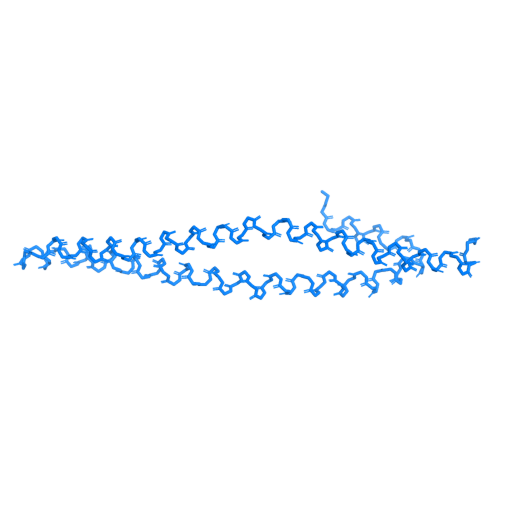 690 O O . LYS A 1 89 ? -6.157 -8.196 5.413 1.00 93.00 89 LYS A O 1
ATOM 695 N N . LEU A 1 90 ? -7.689 -6.693 6.080 1.00 90.31 90 LEU A N 1
ATOM 696 C CA . LEU A 1 90 ? -7.503 -5.807 4.930 1.00 90.31 90 LEU A CA 1
ATOM 697 C C . LEU A 1 90 ? -6.105 -5.187 4.923 1.00 90.31 90 LEU A C 1
ATOM 699 O O . LEU A 1 90 ? -5.449 -5.208 3.887 1.00 90.31 90 LEU A O 1
ATOM 703 N N . ASN A 1 91 ? -5.630 -4.688 6.063 1.00 89.25 91 ASN A N 1
ATOM 704 C CA . ASN A 1 91 ? -4.281 -4.145 6.196 1.00 89.25 91 ASN A CA 1
ATOM 705 C C . ASN A 1 91 ? -3.208 -5.181 5.867 1.00 89.25 91 ASN A C 1
ATOM 707 O O . ASN A 1 91 ? -2.275 -4.868 5.135 1.00 89.25 91 ASN A O 1
ATOM 711 N N . GLU A 1 92 ? -3.344 -6.417 6.347 1.00 92.50 92 GLU A N 1
ATOM 712 C CA . GLU A 1 92 ? -2.391 -7.482 6.034 1.00 92.50 92 GLU A CA 1
ATOM 713 C C . GLU A 1 92 ? -2.389 -7.801 4.531 1.00 92.50 92 GLU A C 1
ATOM 715 O O . GLU A 1 92 ? -1.327 -7.903 3.913 1.00 92.50 92 GLU A O 1
ATOM 720 N N . PHE A 1 93 ? -3.568 -7.891 3.909 1.00 89.12 93 PHE A N 1
ATOM 721 C CA . PHE A 1 93 ? -3.696 -8.129 2.472 1.00 89.12 93 PHE A CA 1
ATOM 722 C C . PHE A 1 93 ? -3.089 -6.992 1.635 1.00 89.12 93 PHE A C 1
ATOM 724 O O . PHE A 1 93 ? -2.295 -7.240 0.723 1.00 89.12 93 PHE A O 1
ATOM 731 N N . VAL A 1 94 ? -3.408 -5.738 1.968 1.00 88.81 94 VAL A N 1
ATOM 732 C CA . VAL A 1 94 ? -2.844 -4.551 1.305 1.00 88.81 94 VAL A CA 1
ATOM 733 C C . VAL A 1 94 ? -1.344 -4.436 1.555 1.00 88.81 94 VAL A C 1
ATOM 735 O O . VAL A 1 94 ? -0.606 -4.078 0.638 1.00 88.81 94 VAL A O 1
ATOM 738 N N . GLY A 1 95 ? -0.874 -4.785 2.750 1.00 87.00 95 GLY A N 1
ATOM 739 C CA . GLY A 1 95 ? 0.542 -4.822 3.103 1.00 87.00 95 GLY A CA 1
ATOM 740 C C . GLY A 1 95 ? 1.312 -5.849 2.277 1.00 87.00 95 GLY A C 1
ATOM 741 O O . GLY A 1 95 ? 2.349 -5.517 1.705 1.00 87.00 95 GLY A O 1
ATOM 742 N N . ARG A 1 96 ? 0.772 -7.065 2.115 1.00 88.12 96 ARG A N 1
ATOM 743 C CA . ARG A 1 96 ? 1.355 -8.095 1.236 1.00 88.12 96 ARG A CA 1
ATOM 744 C C . ARG A 1 96 ? 1.412 -7.638 -0.221 1.00 88.12 96 ARG A C 1
ATOM 746 O O . ARG A 1 96 ? 2.439 -7.816 -0.869 1.00 88.12 96 ARG A O 1
ATOM 753 N N . ILE A 1 97 ? 0.353 -7.007 -0.729 1.00 85.69 97 ILE A N 1
ATOM 754 C CA . ILE A 1 97 ? 0.357 -6.449 -2.091 1.00 85.69 97 ILE A CA 1
ATOM 755 C C . ILE A 1 97 ? 1.369 -5.309 -2.214 1.00 85.69 97 ILE A C 1
ATOM 757 O O . ILE A 1 97 ? 2.121 -5.261 -3.183 1.00 85.69 97 ILE A O 1
ATOM 761 N N . SER A 1 98 ? 1.454 -4.435 -1.213 1.00 83.62 98 SER A N 1
ATOM 762 C CA . SER A 1 98 ? 2.418 -3.332 -1.197 1.00 83.62 98 SER A CA 1
ATOM 763 C C . SER A 1 98 ? 3.860 -3.837 -1.179 1.00 83.62 98 SER A C 1
ATOM 765 O O . SER A 1 98 ? 4.711 -3.286 -1.872 1.00 83.62 98 SER A O 1
ATOM 767 N N . ALA A 1 99 ? 4.135 -4.930 -0.464 1.00 85.38 99 ALA A N 1
ATOM 768 C CA . ALA A 1 99 ? 5.442 -5.578 -0.477 1.00 85.38 99 ALA A CA 1
ATOM 769 C C . ALA A 1 99 ? 5.804 -6.142 -1.863 1.00 85.38 99 ALA A C 1
ATOM 771 O O . ALA A 1 99 ? 6.977 -6.134 -2.228 1.00 85.38 99 ALA A O 1
ATOM 772 N N . LEU A 1 100 ? 4.813 -6.572 -2.655 1.00 86.06 100 LEU A N 1
ATOM 773 C CA . LEU A 1 100 ? 4.998 -7.020 -4.041 1.00 86.06 100 LEU A CA 1
ATOM 774 C C . LEU A 1 100 ? 5.185 -5.864 -5.038 1.00 86.06 100 LEU A C 1
ATOM 776 O O . LEU A 1 100 ? 5.733 -6.081 -6.119 1.00 86.06 100 LEU A O 1
ATOM 780 N N . LEU A 1 101 ? 4.799 -4.631 -4.690 1.00 80.81 101 LEU A N 1
ATOM 781 C CA . LEU A 1 101 ? 5.012 -3.471 -5.564 1.00 80.81 101 LEU A CA 1
ATOM 782 C C . LEU A 1 101 ? 6.497 -3.181 -5.786 1.00 80.81 101 LEU A C 1
ATOM 784 O O . LEU A 1 101 ? 6.879 -2.838 -6.898 1.00 80.81 101 LEU A O 1
ATOM 788 N N . ASN A 1 102 ? 7.345 -3.351 -4.770 1.00 80.31 102 ASN A N 1
ATOM 789 C CA . ASN A 1 102 ? 8.792 -3.166 -4.917 1.00 80.31 102 ASN A CA 1
ATOM 790 C C . ASN A 1 102 ? 9.410 -4.111 -5.964 1.00 80.31 102 ASN A C 1
ATOM 792 O O . ASN A 1 102 ? 9.999 -3.613 -6.925 1.00 80.31 102 ASN A O 1
ATOM 796 N N . PRO A 1 103 ? 9.280 -5.448 -5.852 1.00 86.75 103 PRO A N 1
ATOM 797 C CA . PRO A 1 103 ? 9.780 -6.354 -6.880 1.00 86.75 103 PRO A CA 1
ATOM 798 C C . PRO A 1 103 ? 9.107 -6.113 -8.238 1.00 86.75 103 PRO A C 1
ATOM 800 O O . PRO A 1 103 ? 9.780 -6.204 -9.261 1.00 86.75 103 PRO A O 1
ATOM 803 N N . PHE A 1 104 ? 7.829 -5.718 -8.274 1.00 84.38 104 PHE A N 1
ATOM 804 C CA . PHE A 1 104 ? 7.163 -5.323 -9.518 1.00 84.38 104 PHE A CA 1
ATOM 805 C C . PHE A 1 104 ? 7.826 -4.103 -10.181 1.00 84.38 104 PHE A C 1
ATOM 807 O O . PHE A 1 104 ? 8.108 -4.136 -11.378 1.00 84.38 104 PHE A O 1
ATOM 814 N N . ILE A 1 105 ? 8.145 -3.056 -9.411 1.00 81.38 105 ILE A N 1
ATOM 815 C CA . ILE A 1 105 ? 8.890 -1.880 -9.886 1.00 81.38 105 ILE A CA 1
ATOM 816 C C . ILE A 1 105 ? 10.269 -2.295 -10.403 1.00 81.38 105 ILE A C 1
ATOM 818 O O . ILE A 1 105 ? 10.674 -1.851 -11.475 1.00 81.38 105 ILE A O 1
ATOM 822 N N . TYR A 1 106 ? 10.977 -3.176 -9.692 1.00 84.56 106 TYR A N 1
ATOM 823 C CA . TYR A 1 106 ? 12.266 -3.691 -10.155 1.00 84.56 106 TYR A CA 1
ATOM 824 C C . TYR A 1 106 ? 12.147 -4.407 -11.500 1.00 84.56 106 TYR A C 1
ATOM 826 O O . TYR A 1 106 ? 12.930 -4.127 -12.406 1.00 84.56 106 TYR A O 1
ATOM 834 N N . VAL A 1 107 ? 11.169 -5.300 -11.664 1.00 86.12 107 VAL A N 1
ATOM 835 C CA . VAL A 1 107 ? 10.932 -5.996 -12.938 1.00 86.12 107 VAL A CA 1
ATOM 836 C C . VAL A 1 107 ? 10.602 -4.996 -14.044 1.00 86.12 107 VAL A C 1
ATOM 838 O O . VAL A 1 107 ? 11.186 -5.070 -15.124 1.00 86.12 107 VAL A O 1
ATOM 841 N N . LEU A 1 108 ? 9.736 -4.018 -13.767 1.00 82.31 108 LEU A N 1
ATOM 842 C CA . LEU A 1 108 ? 9.369 -2.968 -14.714 1.00 82.31 108 LEU A CA 1
ATOM 843 C C . LEU A 1 108 ? 10.597 -2.168 -15.179 1.00 82.31 108 LEU A C 1
ATOM 845 O O . LEU A 1 108 ? 10.788 -1.981 -16.379 1.00 82.31 108 LEU A O 1
ATOM 849 N N . ILE A 1 109 ? 11.456 -1.739 -14.248 1.00 79.44 109 ILE A N 1
ATOM 850 C CA . ILE A 1 109 ? 12.691 -1.004 -14.557 1.00 79.44 109 ILE A CA 1
ATOM 851 C C . ILE A 1 109 ? 13.656 -1.870 -15.372 1.00 79.44 109 ILE A C 1
ATOM 853 O O . ILE A 1 109 ? 14.260 -1.378 -16.325 1.00 79.44 109 ILE A O 1
ATOM 857 N N . ASN A 1 110 ? 13.797 -3.155 -15.043 1.00 83.19 110 ASN A N 1
ATOM 858 C CA . ASN A 1 110 ? 14.668 -4.062 -15.790 1.00 83.19 110 ASN A CA 1
ATOM 859 C C . ASN A 1 110 ? 14.165 -4.276 -17.224 1.00 83.19 110 ASN A C 1
ATOM 861 O O . ASN A 1 110 ? 14.945 -4.148 -18.165 1.00 83.19 110 ASN A O 1
ATOM 865 N N . ILE A 1 111 ? 12.863 -4.510 -17.416 1.00 82.50 111 ILE A N 1
ATOM 866 C CA . ILE A 1 111 ? 12.253 -4.617 -18.752 1.00 82.50 111 ILE A CA 1
ATOM 867 C C . ILE A 1 111 ? 12.443 -3.312 -19.528 1.00 82.50 111 ILE A C 1
ATOM 869 O O . ILE A 1 111 ? 12.855 -3.339 -20.689 1.00 82.50 111 ILE A O 1
ATOM 873 N N . ALA A 1 112 ? 12.203 -2.167 -18.884 1.00 77.12 112 ALA A N 1
ATOM 874 C CA . ALA A 1 112 ? 12.435 -0.866 -19.492 1.00 77.12 112 ALA A CA 1
ATOM 875 C C . ALA A 1 112 ? 13.892 -0.700 -19.930 1.00 77.12 112 ALA A C 1
ATOM 877 O O . ALA A 1 112 ? 14.149 -0.284 -21.055 1.00 77.12 112 ALA A O 1
ATOM 878 N N . THR A 1 113 ? 14.839 -1.111 -19.092 1.00 75.56 113 THR A N 1
ATOM 879 C CA . THR A 1 113 ? 16.272 -1.064 -19.396 1.00 75.56 113 THR A CA 1
ATOM 880 C C . THR A 1 113 ? 16.626 -1.952 -20.589 1.00 75.56 113 THR A C 1
ATOM 882 O O . THR A 1 113 ? 17.331 -1.501 -21.486 1.00 75.56 113 THR A O 1
ATOM 885 N N . VAL A 1 114 ? 16.092 -3.176 -20.669 1.00 82.44 114 VAL A N 1
ATOM 886 C CA . VAL A 1 114 ? 16.312 -4.078 -21.815 1.00 82.44 114 VAL A CA 1
ATOM 887 C C . VAL A 1 114 ? 15.766 -3.475 -23.110 1.00 82.44 114 VAL A C 1
ATOM 889 O O . VAL A 1 114 ? 16.463 -3.473 -24.124 1.00 82.44 114 VAL A O 1
ATOM 892 N N . ILE A 1 115 ? 14.550 -2.918 -23.086 1.00 76.44 115 ILE A N 1
ATOM 893 C CA . ILE A 1 115 ? 13.945 -2.257 -24.254 1.00 76.44 115 ILE A CA 1
ATOM 894 C C . ILE A 1 115 ? 14.781 -1.044 -24.677 1.00 76.44 115 ILE A C 1
ATOM 896 O O . ILE A 1 115 ? 15.035 -0.858 -25.871 1.00 76.44 115 ILE A O 1
ATOM 900 N N . LEU A 1 116 ? 15.240 -0.244 -23.710 1.00 73.50 116 LEU A N 1
ATOM 901 C CA . LEU A 1 116 ? 16.096 0.911 -23.965 1.00 73.50 116 LEU A CA 1
ATOM 902 C C . LEU A 1 116 ? 17.419 0.495 -24.601 1.00 73.50 116 LEU A C 1
ATOM 904 O O . LEU A 1 116 ? 17.780 1.059 -25.628 1.00 73.50 116 LEU A O 1
ATOM 908 N N . ILE A 1 117 ? 18.105 -0.512 -24.057 1.00 72.06 117 ILE A N 1
ATOM 909 C CA . ILE A 1 117 ? 19.372 -1.013 -24.607 1.00 72.06 117 ILE A CA 1
ATOM 910 C C . ILE A 1 117 ? 19.161 -1.609 -25.999 1.00 72.06 117 ILE A C 1
ATOM 912 O O . ILE A 1 117 ? 19.950 -1.326 -26.894 1.00 72.06 117 ILE A O 1
ATOM 916 N N . ALA A 1 118 ? 18.097 -2.381 -26.228 1.00 71.88 118 ALA A N 1
ATOM 917 C CA . ALA A 1 118 ? 17.817 -2.966 -27.538 1.00 71.88 118 ALA A CA 1
ATOM 918 C C . ALA A 1 118 ? 17.592 -1.886 -28.608 1.00 71.88 118 ALA A C 1
ATOM 920 O O . ALA A 1 118 ? 18.138 -1.967 -29.708 1.00 71.88 118 ALA A O 1
ATOM 921 N N . LYS A 1 119 ? 16.821 -0.840 -28.292 1.00 68.75 119 LYS A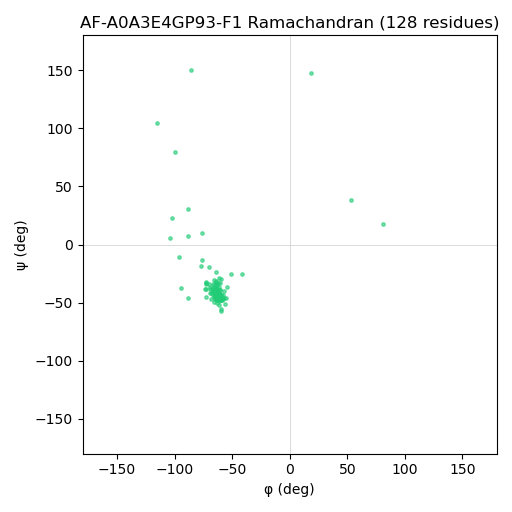 N 1
ATOM 922 C CA . LYS A 1 119 ? 16.572 0.270 -29.223 1.00 68.75 119 LYS A CA 1
ATOM 923 C C . LYS A 1 119 ? 17.791 1.182 -29.384 1.00 68.75 119 LYS A C 1
ATOM 925 O O . LYS A 1 119 ? 18.091 1.572 -30.511 1.00 68.75 119 LYS A O 1
ATOM 930 N N . ALA A 1 120 ? 18.528 1.448 -28.3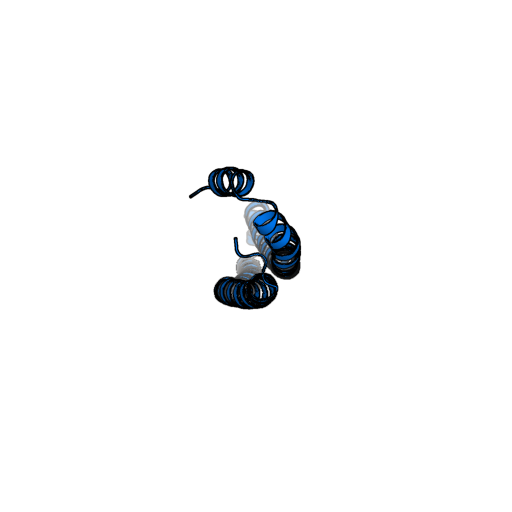06 1.00 65.19 120 ALA A N 1
ATOM 931 C CA . ALA A 1 120 ? 19.783 2.194 -28.350 1.00 65.19 120 ALA A CA 1
ATOM 932 C C . ALA A 1 120 ? 20.857 1.446 -29.157 1.00 65.19 120 ALA A C 1
ATOM 934 O O . ALA A 1 120 ? 21.529 2.052 -29.984 1.00 65.19 120 ALA A O 1
ATOM 935 N N . GLY A 1 121 ? 20.971 0.126 -28.993 1.00 61.16 121 GLY A N 1
ATOM 936 C CA . GLY A 1 121 ? 21.907 -0.735 -29.718 1.00 61.16 121 GLY A CA 1
ATOM 937 C C . GLY A 1 121 ? 21.622 -0.792 -31.219 1.00 61.16 121 GLY A C 1
ATOM 938 O O . GLY A 1 121 ? 22.548 -0.693 -32.018 1.00 61.16 121 GLY A O 1
ATOM 939 N N . VAL A 1 122 ? 20.347 -0.849 -31.622 1.00 59.41 122 VAL A N 1
ATOM 940 C CA . VAL A 1 122 ? 19.951 -0.756 -33.041 1.00 59.41 122 VAL A CA 1
ATOM 941 C C . VAL A 1 122 ? 20.315 0.610 -33.639 1.00 59.41 122 VAL A C 1
ATOM 943 O O . VAL A 1 122 ? 20.771 0.674 -34.778 1.00 59.41 122 VAL A O 1
ATOM 946 N N . GLN A 1 123 ? 20.175 1.700 -32.880 1.00 54.72 123 GLN A N 1
ATOM 947 C CA . GLN A 1 123 ? 20.570 3.044 -33.323 1.00 54.72 123 GLN A CA 1
ATOM 948 C C . GLN A 1 123 ? 22.084 3.257 -33.367 1.00 54.72 123 GLN A C 1
ATOM 950 O O . GLN A 1 123 ? 22.576 3.955 -34.251 1.00 54.72 123 GLN A O 1
ATOM 955 N N . VAL A 1 124 ? 22.826 2.622 -32.461 1.00 59.03 124 VAL A N 1
ATOM 956 C CA . VAL A 1 124 ? 24.292 2.578 -32.494 1.00 59.03 124 VAL A CA 1
ATOM 957 C C . VAL A 1 124 ? 24.787 1.781 -33.709 1.00 59.03 124 VAL A C 1
ATOM 959 O O . VAL A 1 124 ? 25.710 2.218 -34.393 1.00 59.03 124 VAL A O 1
ATOM 962 N N . ASN A 1 125 ? 24.133 0.659 -34.026 1.00 53.91 125 ASN A N 1
ATOM 963 C CA . ASN A 1 125 ? 24.471 -0.202 -35.164 1.00 53.91 125 ASN A CA 1
ATOM 964 C C . ASN A 1 125 ? 24.153 0.431 -36.535 1.00 53.91 125 ASN A C 1
ATOM 966 O O . ASN A 1 125 ? 24.719 0.024 -37.542 1.00 53.91 125 ASN A O 1
ATOM 970 N N . LEU A 1 126 ? 23.291 1.454 -36.586 1.00 53.84 126 LEU A N 1
ATOM 971 C CA . LEU A 1 126 ? 22.986 2.232 -37.799 1.00 53.84 126 LEU A CA 1
ATOM 972 C C . LEU A 1 126 ? 24.084 3.247 -38.189 1.00 53.84 126 LEU A C 1
ATOM 974 O O . LEU A 1 126 ? 23.883 4.048 -39.097 1.00 53.84 126 LEU A O 1
ATOM 978 N N . GLY A 1 127 ? 25.261 3.205 -37.555 1.00 47.66 127 GLY A N 1
ATOM 979 C CA . GLY A 1 127 ? 26.457 3.890 -38.060 1.00 47.66 127 GLY A CA 1
ATOM 980 C C . GLY A 1 127 ? 26.546 5.386 -37.752 1.00 47.66 127 GLY A C 1
ATOM 981 O O . GLY A 1 127 ? 27.359 6.080 -38.349 1.00 47.66 127 GLY A O 1
ATOM 982 N N . ALA A 1 128 ? 25.776 5.902 -36.794 1.00 49.19 128 ALA A N 1
ATOM 983 C CA . ALA A 1 128 ? 25.918 7.283 -36.327 1.00 49.19 128 ALA A CA 1
ATOM 984 C C . ALA A 1 128 ? 26.934 7.419 -35.173 1.00 49.19 128 ALA A C 1
ATOM 986 O O . ALA A 1 128 ? 26.754 8.265 -34.301 1.00 49.19 128 ALA A O 1
ATOM 987 N N . MET A 1 129 ? 27.970 6.577 -35.115 1.00 42.19 129 MET A N 1
ATOM 988 C CA . MET A 1 129 ? 29.120 6.772 -34.222 1.00 42.19 129 MET A CA 1
ATOM 989 C C . MET A 1 129 ? 30.285 7.383 -35.005 1.00 42.19 129 MET A C 1
ATOM 991 O O . MET A 1 129 ? 31.220 6.693 -35.403 1.00 42.19 129 MET A O 1
ATOM 995 N N . GLN A 1 130 ? 30.194 8.695 -35.205 1.00 36.81 130 GLN A N 1
ATOM 996 C CA . GLN A 1 130 ? 31.230 9.622 -34.754 1.00 36.81 130 GLN A CA 1
ATOM 997 C C . GLN A 1 130 ? 30.557 10.660 -33.843 1.00 36.81 130 GLN A C 1
ATOM 999 O O . GLN A 1 130 ? 29.325 10.892 -34.007 1.00 36.81 130 GLN A O 1
#

Mean predicted aligned error: 10.79 Å

Organism: NCBI:txid410072

Sequence (130 aa):
MSASQIMIMAFTINFKCALVFVVAIPLLFVGVIFIMLVSIPLFKKVQAALDRVTGLTRENLTGVRVIRAFCREEESVNEFEISNTALTKLNEFVGRISALLNPFIYVLINIATVILIAKAGVQVNLGAMQ

pLDDT: mean 78.76, std 14.69, range [36.81, 94.12]

Secondary structure (DSSP, 8-state):
--HHHHHHHHTTS-HHHHHHHHHHHHHHHHHHHHHHHHHHHHHHHHHHHHHHHHHHHHHHHHTHHHHHHTT-HHHHHHHHHHHHHHHHHHHHHHHHHHHHHHHHHHHHHHHHHHHHHHHHHHHHHTT---

Solvent-accessible surface area (backbone atoms only — not comparable to full-atom values): 7254 Å² total; per-residue (Å²): 141,57,76,70,59,57,55,59,58,56,76,73,48,61,78,72,51,54,56,52,49,67,55,48,50,59,56,51,49,53,54,52,50,54,51,48,68,56,48,52,62,50,54,49,54,45,48,55,37,47,53,50,42,54,47,53,52,51,52,49,65,75,38,40,69,58,37,58,75,69,70,39,55,68,59,54,50,51,55,49,48,55,44,46,51,52,35,51,54,46,45,52,54,50,48,55,54,55,61,48,47,55,60,49,50,52,51,51,51,51,53,50,48,51,53,48,50,55,55,51,50,54,54,54,71,70,67,70,80,122

InterPro domains:
  IPR011527 ABC transporter type 1, transmembrane domain [PF00664] (6-124)
  IPR011527 ABC transporter type 1, transmembrane domain [PS50929] (6-130)
  IPR036640 ABC transporter type 1, transmembrane domain superfamily [G3DSA:1.20.1560.10] (2-130)
  IPR036640 ABC transporter type 1, transmembrane domain superfamily [SSF90123] (6-129)

Nearest PDB structures (foldseek):
  4q4j-assembly1_A  TM=6.661E-01  e=4.826E-04  Thermotoga maritima MSB8
  5mkk-assembly1_A  TM=6.978E-01  e=1.979E-03  Thermus thermophilus HB27
  7pru-assembly1_B  TM=7.035E-01  e=9.593E-02  Thermochaetoides thermophila DSM 1495
  8vpb-assembly1_B  TM=6.111E-01  e=6.741E-02  Acetivibrio thermocellus ATCC 27405
  7vgf-assembly1_B  TM=6.521E-01  e=3.934E-01  Homo sapiens

Foldseek 3Di:
DDPVVVVVVLVPDDPLSVVLCVLLVVLVVVLVVVVCVVLVVLVVVLVVLVVVLVVLVVCCVVCVVVCVVVVNPVVSVVVSVVSVVVSVVSCVVSVVVVVVVVVVVVVSVVVSVVVSCVVSVVVVVVPPDD

Radius of gyration: 26.02 Å; Cα contacts (8 Å, |Δi|>4): 39; chains: 1; bounding box: 60×28×69 Å